Protein AF-A0A4R9IGH9-F1 (afdb_monomer_lite)

Organism: NCBI:txid2484964

pLDDT: mean 81.72, std 13.91, range [50.69, 96.75]

Sequence (83 aa):
MRFEAEITNWDHPWFGIDFTHSLTVRYILYNENNIQVYNKEIYSIETATTEETLIGVYRANRANEYAAKENIRLLLLDLENVK

Radius of gyration: 15.5 Å; chains: 1; bounding box: 40×15×42 Å

Structure (mmCIF, N/CA/C/O backbone):
data_AF-A0A4R9IGH9-F1
#
_entry.id   AF-A0A4R9IGH9-F1
#
loop_
_atom_site.group_PDB
_atom_site.id
_atom_site.type_symbol
_atom_site.label_atom_id
_atom_site.label_alt_id
_atom_site.label_comp_id
_atom_site.label_asym_id
_atom_site.label_entity_id
_atom_site.label_seq_id
_atom_site.pdbx_PDB_ins_code
_atom_site.Cartn_x
_atom_site.Cartn_y
_atom_site.Cartn_z
_atom_site.occupancy
_atom_site.B_iso_or_equiv
_atom_site.auth_seq_id
_atom_site.auth_comp_id
_atom_site.auth_asym_id
_atom_site.auth_atom_id
_atom_site.pdbx_PDB_model_num
ATOM 1 N N . MET A 1 1 ? -12.310 -8.666 12.616 1.00 82.88 1 MET A N 1
ATOM 2 C CA . MET A 1 1 ? -11.309 -7.717 12.079 1.00 82.88 1 MET A CA 1
ATOM 3 C C . MET A 1 1 ? -11.331 -7.805 10.559 1.00 82.88 1 MET A C 1
ATOM 5 O O . MET A 1 1 ? -11.403 -8.920 10.052 1.00 82.88 1 MET A O 1
ATOM 9 N N . ARG A 1 2 ? -11.333 -6.672 9.848 1.00 92.56 2 ARG A N 1
ATOM 10 C CA . ARG A 1 2 ? -11.347 -6.611 8.372 1.00 92.56 2 ARG A CA 1
ATOM 11 C C . ARG A 1 2 ? -10.249 -5.671 7.892 1.00 92.56 2 ARG A C 1
ATOM 13 O O . ARG A 1 2 ? -10.091 -4.599 8.464 1.00 92.56 2 ARG A O 1
ATOM 20 N N . PHE A 1 3 ? -9.525 -6.071 6.855 1.00 93.88 3 PHE A N 1
ATOM 21 C CA . PHE A 1 3 ? -8.471 -5.277 6.231 1.00 93.88 3 PHE A CA 1
ATOM 22 C C . PHE A 1 3 ? -8.795 -5.071 4.754 1.00 93.88 3 PHE A C 1
ATOM 24 O O . PHE A 1 3 ? -9.169 -6.021 4.066 1.00 93.88 3 PHE A O 1
ATOM 31 N N . GLU A 1 4 ? -8.661 -3.835 4.290 1.00 95.38 4 GLU A N 1
ATOM 32 C CA . GLU A 1 4 ? -8.857 -3.440 2.899 1.00 95.38 4 GLU A CA 1
ATOM 33 C C . GLU A 1 4 ? -7.603 -2.732 2.389 1.00 95.38 4 GLU A C 1
ATOM 35 O O . GLU A 1 4 ? -6.997 -1.928 3.100 1.00 95.38 4 GLU A O 1
ATOM 40 N N . ALA A 1 5 ? -7.236 -3.027 1.145 1.00 94.44 5 ALA A N 1
ATOM 41 C CA . ALA A 1 5 ? -6.157 -2.370 0.427 1.00 94.44 5 ALA A CA 1
ATOM 42 C C . ALA A 1 5 ? -6.668 -1.976 -0.961 1.00 94.44 5 ALA A C 1
ATOM 44 O O . ALA A 1 5 ? -7.174 -2.822 -1.701 1.00 94.44 5 ALA A O 1
ATOM 45 N N . GLU A 1 6 ? -6.544 -0.700 -1.305 1.00 94.56 6 GLU A N 1
ATOM 46 C CA . GLU A 1 6 ? -6.965 -0.148 -2.591 1.00 94.56 6 GLU A CA 1
ATOM 47 C C . GLU A 1 6 ? -5.778 0.538 -3.259 1.00 94.56 6 GLU A C 1
ATOM 49 O O . GLU A 1 6 ? -5.171 1.434 -2.678 1.00 94.56 6 GLU A O 1
ATOM 54 N N . ILE A 1 7 ? -5.450 0.133 -4.485 1.00 92.19 7 ILE A N 1
ATOM 55 C CA . ILE A 1 7 ? -4.467 0.849 -5.301 1.00 92.19 7 ILE A CA 1
ATOM 56 C C . ILE A 1 7 ? -5.140 2.128 -5.802 1.00 92.19 7 ILE A C 1
ATOM 58 O O . ILE A 1 7 ? -6.023 2.065 -6.655 1.00 92.19 7 ILE A O 1
ATOM 62 N N . THR A 1 8 ? -4.739 3.276 -5.260 1.00 92.44 8 THR A N 1
ATOM 63 C CA . THR A 1 8 ? -5.314 4.584 -5.615 1.00 92.44 8 THR A CA 1
ATOM 64 C C . THR A 1 8 ? -4.538 5.275 -6.728 1.00 92.44 8 THR A C 1
ATOM 66 O O . THR A 1 8 ? -5.107 6.068 -7.476 1.00 92.44 8 THR A O 1
ATOM 69 N N . ASN A 1 9 ? -3.253 4.952 -6.873 1.00 88.25 9 ASN A N 1
ATOM 70 C CA . ASN A 1 9 ? -2.438 5.391 -7.996 1.00 88.25 9 ASN A CA 1
ATOM 71 C C . ASN A 1 9 ? -1.452 4.293 -8.393 1.00 88.25 9 ASN A C 1
ATOM 73 O O . ASN A 1 9 ? -0.831 3.659 -7.537 1.00 88.25 9 ASN A O 1
ATOM 77 N N . TRP A 1 10 ? -1.299 4.105 -9.696 1.00 84.06 10 TRP A N 1
ATOM 78 C CA . TRP A 1 10 ? -0.325 3.209 -10.288 1.00 84.06 10 TRP A CA 1
ATOM 79 C C . TRP A 1 10 ? 0.225 3.854 -11.553 1.00 84.06 10 TRP A C 1
ATOM 81 O O . TRP A 1 10 ? -0.478 3.942 -12.561 1.00 84.06 10 TRP A O 1
ATOM 91 N N . ASP A 1 11 ? 1.466 4.331 -11.478 1.00 80.62 11 ASP A N 1
ATOM 92 C CA . ASP A 1 11 ? 2.140 4.943 -12.617 1.00 80.62 11 ASP A CA 1
ATOM 93 C C . ASP A 1 11 ? 3.104 3.948 -13.265 1.00 80.62 11 ASP A C 1
ATOM 95 O O . ASP A 1 11 ? 3.892 3.276 -12.584 1.00 80.62 11 ASP A O 1
ATOM 99 N N . HIS A 1 12 ? 3.036 3.858 -14.592 1.00 66.00 12 HIS A N 1
ATOM 100 C CA . HIS A 1 12 ? 3.905 3.012 -15.403 1.00 66.00 12 HIS A CA 1
ATOM 101 C C . HIS A 1 12 ? 4.859 3.886 -16.209 1.00 66.00 12 HIS A C 1
ATOM 103 O O . HIS A 1 12 ? 4.410 4.709 -17.011 1.00 66.00 12 HIS A O 1
ATOM 109 N N . PRO A 1 13 ? 6.178 3.690 -16.062 1.00 62.31 13 PRO A N 1
ATOM 110 C CA . PRO A 1 13 ? 7.143 4.480 -16.784 1.00 62.31 13 PRO A CA 1
ATOM 111 C C . PRO A 1 13 ? 7.133 4.147 -18.271 1.00 62.31 13 PRO A C 1
ATOM 113 O O . PRO A 1 13 ? 6.723 3.072 -18.725 1.00 62.31 13 PRO A O 1
ATOM 116 N N . TRP A 1 14 ? 7.664 5.087 -19.044 1.00 60.25 14 TRP A N 1
ATOM 117 C CA . TRP A 1 14 ? 7.849 4.907 -20.472 1.00 60.25 14 TRP A CA 1
ATOM 118 C C . TRP A 1 14 ? 8.951 3.887 -20.736 1.00 60.25 14 TRP A C 1
ATOM 120 O O . TRP A 1 14 ? 10.140 4.116 -20.494 1.00 60.25 14 TRP A O 1
ATOM 130 N N . PHE A 1 15 ? 8.514 2.749 -21.265 1.00 55.53 15 PHE A N 1
ATOM 131 C CA . PHE A 1 15 ? 9.341 1.604 -21.598 1.00 55.53 15 PHE A CA 1
ATOM 132 C C . PHE A 1 15 ? 10.608 2.014 -22.366 1.00 55.53 15 PHE A C 1
ATOM 134 O O . PHE A 1 15 ? 10.533 2.509 -23.490 1.00 55.53 15 PHE A O 1
ATOM 141 N N . GLY A 1 16 ? 11.779 1.770 -21.771 1.00 54.12 16 GLY A N 1
ATOM 142 C CA . GLY A 1 16 ? 13.082 1.984 -22.411 1.00 54.12 16 GLY A CA 1
ATOM 143 C C . GLY A 1 16 ? 13.784 3.310 -22.095 1.00 54.12 16 GLY A C 1
ATOM 144 O O . GLY A 1 16 ? 14.939 3.449 -22.488 1.00 54.12 16 GLY A O 1
ATOM 145 N N . ILE A 1 17 ? 13.147 4.239 -21.372 1.00 62.59 17 ILE A N 1
ATOM 146 C CA . ILE A 1 17 ? 13.763 5.515 -20.945 1.00 62.59 17 ILE A CA 1
ATOM 147 C C . ILE A 1 17 ? 13.877 5.581 -19.420 1.00 62.59 17 ILE A C 1
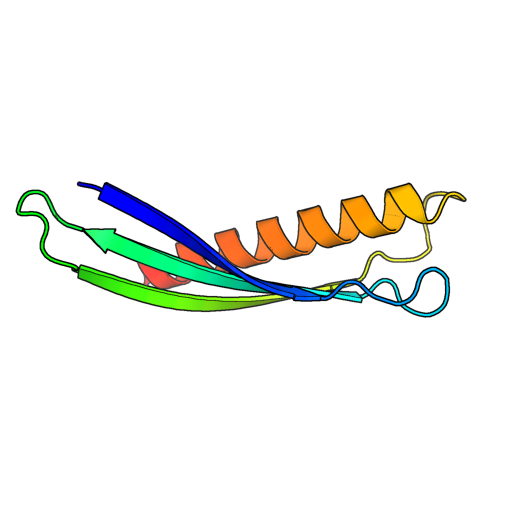ATOM 14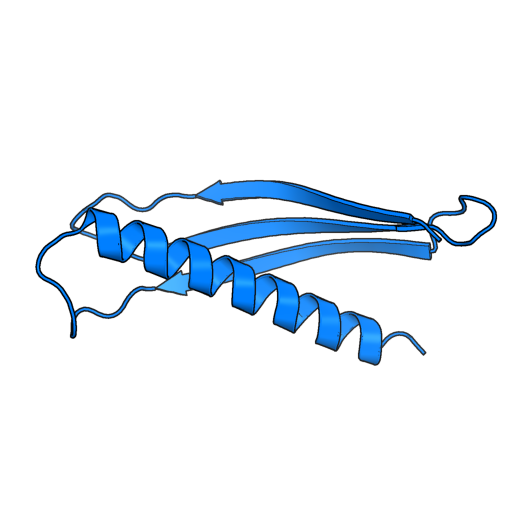9 O O . ILE A 1 17 ? 14.921 5.960 -18.896 1.00 62.59 17 ILE A O 1
ATOM 153 N N . ASP A 1 18 ? 12.826 5.159 -18.720 1.00 63.81 18 ASP A N 1
ATOM 154 C CA . ASP A 1 18 ? 12.764 5.103 -17.264 1.00 63.81 18 ASP A CA 1
ATOM 155 C C . ASP A 1 18 ? 12.150 3.752 -16.856 1.00 63.81 18 ASP A C 1
ATOM 157 O O . ASP A 1 18 ? 11.292 3.211 -17.554 1.00 63.81 18 ASP A O 1
ATOM 161 N N . PHE A 1 19 ? 12.625 3.164 -15.760 1.00 69.56 19 PHE A N 1
ATOM 162 C CA . PHE A 1 19 ? 12.040 1.956 -15.162 1.00 69.56 19 PHE A CA 1
ATOM 163 C C . PHE A 1 19 ? 11.570 2.212 -13.727 1.00 69.56 19 PHE A C 1
ATOM 165 O O . PHE A 1 19 ? 11.437 1.278 -12.934 1.00 69.56 19 PHE A O 1
ATOM 172 N N . THR A 1 20 ? 11.316 3.476 -13.402 1.00 74.62 20 THR A N 1
ATOM 173 C CA . THR A 1 20 ? 10.781 3.921 -12.121 1.00 74.62 20 THR A CA 1
ATOM 174 C C . THR A 1 20 ? 9.268 3.761 -12.087 1.00 74.62 20 THR A C 1
ATOM 176 O O . THR A 1 20 ? 8.559 4.313 -12.917 1.00 74.62 20 THR A O 1
ATOM 179 N N . HIS A 1 21 ? 8.766 2.995 -11.128 1.00 78.62 21 HIS A N 1
ATOM 180 C CA . HIS A 1 21 ? 7.341 2.773 -10.924 1.00 78.62 21 HIS A CA 1
ATOM 181 C C . HIS A 1 21 ?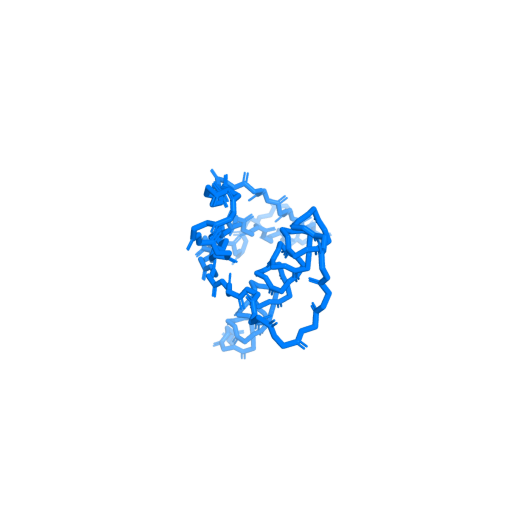 6.934 3.402 -9.609 1.00 78.62 21 HIS A C 1
ATOM 183 O O . HIS A 1 21 ? 7.577 3.165 -8.584 1.00 78.62 21 HIS A O 1
ATOM 189 N N . SER A 1 22 ? 5.856 4.178 -9.639 1.00 85.81 22 SER A N 1
ATOM 190 C CA . SER A 1 22 ? 5.242 4.691 -8.424 1.00 85.81 22 SER A CA 1
ATOM 191 C C . SER A 1 22 ? 3.928 3.966 -8.155 1.00 85.81 22 SER A C 1
ATOM 193 O O . SER A 1 22 ? 3.164 3.630 -9.063 1.00 85.81 22 SER A O 1
ATOM 195 N N . LEU A 1 23 ? 3.690 3.686 -6.880 1.00 90.62 23 LEU A N 1
ATOM 196 C CA . LEU A 1 23 ? 2.508 2.994 -6.401 1.00 90.62 23 LEU A CA 1
ATOM 197 C C . LEU A 1 23 ? 2.013 3.703 -5.147 1.00 90.62 23 LEU A C 1
ATOM 199 O O . LEU A 1 23 ? 2.777 3.936 -4.210 1.00 90.62 23 LEU A O 1
ATOM 203 N N . THR A 1 24 ? 0.725 4.028 -5.131 1.00 94.06 24 THR A N 1
ATOM 204 C CA . THR A 1 24 ? 0.034 4.500 -3.931 1.00 94.06 24 THR A CA 1
ATOM 205 C C . THR A 1 24 ? -1.062 3.515 -3.572 1.00 94.06 24 THR A C 1
ATOM 207 O O . THR A 1 24 ? -1.892 3.166 -4.414 1.00 94.06 24 THR A O 1
ATOM 210 N N . VAL A 1 25 ? -1.056 3.066 -2.320 1.00 95.38 25 VAL A N 1
ATOM 211 C CA . VAL A 1 25 ? -2.062 2.148 -1.786 1.00 95.38 25 VAL A CA 1
ATOM 212 C C . VAL A 1 25 ? -2.703 2.781 -0.562 1.00 95.38 25 VAL A C 1
ATOM 214 O O . VAL A 1 25 ? -2.007 3.232 0.350 1.00 95.38 25 VAL A O 1
ATOM 217 N N . ARG A 1 26 ? -4.034 2.803 -0.534 1.00 96.75 26 ARG A N 1
ATOM 218 C CA . ARG A 1 26 ? -4.820 3.145 0.647 1.00 96.75 26 ARG A CA 1
ATOM 219 C C . ARG A 1 26 ? -5.118 1.882 1.437 1.00 96.75 26 ARG A C 1
ATOM 221 O O . ARG A 1 26 ? -5.743 0.958 0.921 1.00 96.75 26 ARG A O 1
ATOM 228 N N . TYR A 1 27 ? -4.714 1.872 2.697 1.00 96.19 27 TYR A N 1
ATOM 229 C CA . TYR A 1 27 ? -4.945 0.776 3.628 1.00 96.19 27 TYR A CA 1
ATOM 230 C C . TYR A 1 27 ? -5.968 1.177 4.676 1.00 96.19 27 TYR A C 1
ATOM 232 O O . TYR A 1 27 ? -5.828 2.224 5.311 1.00 96.19 27 TYR A O 1
ATOM 240 N N . ILE A 1 28 ? -6.969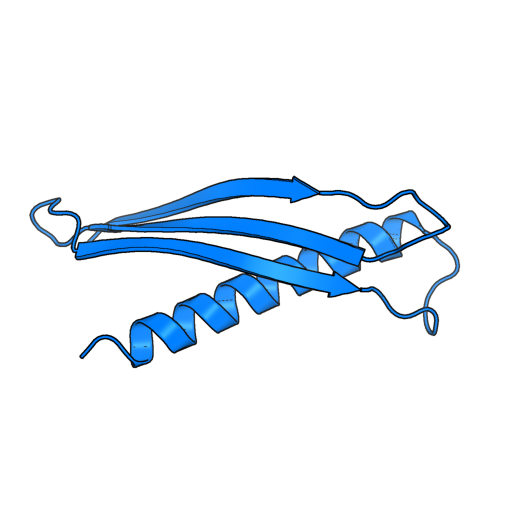 0.326 4.886 1.00 95.31 28 ILE A N 1
ATOM 241 C CA . ILE A 1 28 ? -8.033 0.549 5.862 1.00 95.31 28 ILE A CA 1
ATOM 242 C C . ILE A 1 28 ? -8.150 -0.680 6.766 1.00 95.31 28 ILE A C 1
ATOM 244 O O . ILE A 1 28 ? -8.295 -1.805 6.287 1.00 95.31 28 ILE A O 1
ATOM 248 N N . LEU A 1 29 ? -8.106 -0.469 8.083 1.00 93.38 29 LEU A N 1
ATOM 249 C CA . LEU A 1 29 ? -8.321 -1.519 9.080 1.00 93.38 29 LEU A CA 1
ATOM 250 C C . LEU A 1 29 ? -9.594 -1.235 9.866 1.00 93.38 29 LEU A C 1
ATOM 252 O O . LEU A 1 29 ? -9.794 -0.132 10.379 1.00 93.38 29 LEU A O 1
ATOM 256 N N . TYR A 1 30 ? -10.409 -2.270 10.024 1.00 94.38 30 TYR A N 1
ATOM 257 C CA . TYR A 1 30 ? -11.598 -2.269 10.859 1.00 94.38 30 TYR A CA 1
ATOM 258 C C . TYR A 1 30 ? -11.441 -3.252 12.018 1.00 94.38 30 TYR A C 1
ATOM 260 O O . TYR A 1 30 ? -11.002 -4.397 11.836 1.00 94.38 30 TYR A O 1
ATOM 268 N N . ASN A 1 31 ? -11.861 -2.830 13.211 1.00 92.81 31 ASN A N 1
ATOM 269 C CA . ASN A 1 31 ? -11.932 -3.707 14.377 1.00 92.81 31 ASN A CA 1
ATOM 270 C C . ASN A 1 31 ? -13.103 -4.710 14.270 1.00 92.81 31 ASN A C 1
ATOM 272 O O . ASN A 1 31 ? -13.772 -4.826 13.243 1.00 92.81 31 ASN A O 1
ATOM 276 N N . GLU A 1 32 ? -13.345 -5.489 15.322 1.00 94.00 32 GLU A N 1
ATOM 277 C CA . GLU A 1 32 ? -14.413 -6.502 15.347 1.00 94.00 32 GLU A CA 1
ATOM 278 C C . GLU A 1 32 ? -15.828 -5.916 15.254 1.00 94.00 32 GLU A C 1
ATOM 280 O O . GLU A 1 32 ? -16.727 -6.572 14.739 1.00 94.00 32 GLU A O 1
ATOM 285 N N . ASN A 1 33 ? -16.000 -4.654 15.650 1.00 95.44 33 ASN A N 1
ATOM 286 C CA . ASN A 1 33 ? -17.268 -3.928 15.595 1.00 95.44 33 ASN A CA 1
ATOM 287 C C . ASN A 1 33 ? -17.465 -3.171 14.269 1.00 95.44 33 ASN A C 1
ATOM 289 O O . ASN A 1 33 ? -18.337 -2.310 14.184 1.00 95.44 33 ASN A O 1
ATOM 293 N N . ASN A 1 34 ? -16.648 -3.453 13.244 1.00 92.69 34 ASN A N 1
ATOM 294 C CA . ASN A 1 34 ? -16.610 -2.731 11.965 1.00 92.69 34 ASN A CA 1
ATOM 295 C C . ASN A 1 34 ? -16.303 -1.226 12.087 1.00 92.69 34 ASN A C 1
ATOM 297 O O . ASN A 1 34 ? -16.635 -0.447 11.194 1.00 92.69 34 ASN A O 1
ATOM 301 N N . ILE A 1 35 ? -15.643 -0.799 13.165 1.00 93.56 35 ILE A N 1
ATOM 302 C CA . ILE A 1 35 ? -15.182 0.585 13.318 1.00 93.56 35 ILE A CA 1
ATOM 303 C C . ILE A 1 35 ? -13.818 0.709 12.643 1.00 93.56 35 ILE A C 1
ATOM 305 O O . ILE A 1 35 ? -12.922 -0.094 12.915 1.00 93.56 35 ILE A O 1
ATOM 309 N N . GLN A 1 36 ? -13.660 1.718 11.783 1.00 93.12 36 GLN A N 1
ATOM 310 C CA . GLN A 1 36 ? -12.383 2.043 11.152 1.00 93.12 36 GLN A CA 1
ATOM 311 C C . GLN A 1 36 ? -11.390 2.521 12.219 1.00 93.12 36 GLN A C 1
ATOM 313 O O . GLN A 1 36 ? -11.616 3.541 12.868 1.00 93.12 36 GLN A O 1
ATOM 318 N N . VAL A 1 37 ? -10.293 1.789 12.385 1.00 92.25 37 VAL A N 1
ATOM 319 C CA . VAL A 1 37 ? -9.217 2.092 13.345 1.00 92.25 37 VAL A CA 1
ATOM 320 C C . VAL A 1 37 ? -7.922 2.530 12.662 1.00 92.25 37 VAL A C 1
ATOM 322 O O . VAL A 1 37 ? -7.044 3.081 13.314 1.00 92.25 37 VAL A O 1
ATOM 325 N N . TYR A 1 38 ? -7.817 2.329 11.348 1.00 92.75 38 TYR A N 1
ATOM 326 C CA . TYR A 1 38 ? -6.699 2.784 10.528 1.00 92.75 38 TYR A CA 1
ATOM 327 C C . TYR A 1 38 ? -7.210 3.158 9.137 1.00 92.75 38 TYR A C 1
ATOM 329 O O . TYR A 1 38 ? -8.054 2.447 8.590 1.00 92.75 38 TYR A O 1
ATOM 337 N N . ASN A 1 39 ? -6.716 4.263 8.581 1.00 94.62 39 ASN A N 1
ATOM 338 C CA . ASN A 1 39 ? -6.940 4.663 7.194 1.00 94.62 39 ASN A CA 1
ATOM 339 C C . ASN A 1 39 ? -5.796 5.575 6.756 1.00 94.62 39 ASN A C 1
ATOM 341 O O . ASN A 1 39 ? -5.692 6.706 7.237 1.00 94.62 39 ASN A O 1
ATOM 345 N N . LYS A 1 40 ? -4.918 5.061 5.897 1.00 94.69 40 LYS A N 1
ATOM 346 C CA . LYS A 1 40 ? -3.733 5.788 5.450 1.00 94.69 40 LYS A CA 1
ATOM 347 C C . LYS A 1 40 ? -3.376 5.428 4.021 1.00 94.69 40 LYS A C 1
ATOM 349 O O . LYS A 1 40 ? -3.495 4.273 3.617 1.00 94.69 40 LYS A O 1
ATOM 354 N N . GLU A 1 41 ? -2.894 6.419 3.286 1.00 95.75 41 GLU A N 1
ATOM 355 C CA . GLU A 1 41 ? -2.259 6.217 1.990 1.00 95.75 41 GLU A CA 1
ATOM 356 C C . GLU A 1 41 ? -0.748 6.115 2.161 1.00 95.75 41 GLU A C 1
ATOM 358 O O . GLU A 1 41 ? -0.127 6.926 2.854 1.00 95.75 41 GLU A O 1
ATOM 363 N N . ILE A 1 42 ? -0.161 5.106 1.528 1.00 94.75 42 ILE A N 1
ATOM 364 C CA . ILE A 1 42 ? 1.280 4.893 1.505 1.00 94.75 42 ILE A CA 1
ATOM 365 C C . ILE A 1 42 ? 1.742 4.967 0.062 1.00 94.75 42 ILE A C 1
ATOM 367 O O . ILE A 1 42 ? 1.224 4.269 -0.810 1.00 94.75 42 ILE A O 1
ATOM 371 N N . TYR A 1 43 ? 2.735 5.821 -0.159 1.00 93.00 43 TYR A N 1
ATOM 372 C CA . TYR A 1 43 ? 3.415 6.002 -1.430 1.00 93.00 43 TYR A CA 1
ATOM 373 C C . TYR A 1 43 ? 4.745 5.246 -1.422 1.00 93.00 43 TYR A C 1
ATOM 375 O O . TYR A 1 43 ? 5.505 5.324 -0.457 1.00 93.00 43 TYR A O 1
ATOM 383 N N . SER A 1 44 ? 5.040 4.557 -2.517 1.00 88.12 44 SER A N 1
ATOM 384 C CA . SER A 1 44 ? 6.302 3.853 -2.750 1.00 88.12 44 SER A CA 1
ATOM 385 C C . SER A 1 44 ? 6.751 4.068 -4.189 1.00 88.12 44 SER A C 1
ATOM 387 O O . SER A 1 44 ? 5.922 4.050 -5.102 1.00 88.12 44 SER A O 1
ATOM 389 N N . ILE A 1 45 ? 8.056 4.225 -4.391 1.00 85.00 45 ILE A N 1
ATOM 390 C CA . ILE A 1 45 ? 8.666 4.405 -5.706 1.00 85.00 45 ILE A CA 1
ATOM 391 C C . ILE A 1 45 ? 9.883 3.497 -5.823 1.00 85.00 45 ILE A C 1
ATOM 393 O O . ILE A 1 45 ? 10.724 3.491 -4.929 1.00 85.00 45 ILE A O 1
ATOM 397 N N . GLU A 1 46 ? 9.967 2.727 -6.904 1.00 79.62 46 GLU A N 1
ATOM 398 C CA . GLU A 1 46 ? 11.067 1.786 -7.122 1.00 79.62 46 GLU A CA 1
ATOM 399 C C . GLU A 1 46 ? 11.522 1.773 -8.577 1.00 79.62 46 GLU A C 1
ATOM 401 O O . GLU A 1 46 ? 10.707 1.823 -9.500 1.00 79.62 46 GLU A O 1
ATOM 406 N N . THR A 1 47 ? 12.832 1.658 -8.783 1.00 73.69 47 THR A N 1
ATOM 407 C CA . THR A 1 47 ? 13.458 1.662 -10.111 1.00 73.69 47 THR A CA 1
ATOM 408 C C . THR A 1 47 ? 14.132 0.320 -10.367 1.00 73.69 47 THR A C 1
ATOM 410 O O . THR A 1 47 ? 15.021 -0.089 -9.622 1.00 73.69 47 THR A O 1
ATOM 413 N N . ALA A 1 48 ? 13.770 -0.371 -11.453 1.00 67.62 48 ALA A N 1
ATOM 414 C CA . ALA A 1 48 ? 14.521 -1.563 -11.854 1.00 67.62 48 ALA A CA 1
ATOM 415 C C . ALA A 1 48 ? 15.894 -1.160 -12.420 1.00 67.62 48 ALA A C 1
ATOM 417 O O . ALA A 1 48 ? 15.978 -0.521 -13.471 1.00 67.62 48 ALA A O 1
ATOM 418 N N . THR A 1 49 ? 16.975 -1.551 -11.740 1.00 64.44 49 THR A N 1
ATOM 419 C CA . THR A 1 49 ? 18.350 -1.321 -12.202 1.00 64.44 49 THR A CA 1
ATOM 420 C C . THR A 1 49 ? 18.704 -2.192 -13.413 1.00 64.44 49 THR A C 1
ATOM 422 O O . THR A 1 49 ? 18.188 -3.290 -13.623 1.00 64.44 49 THR A O 1
ATOM 425 N N . THR A 1 50 ? 19.588 -1.656 -14.253 1.00 54.97 50 THR A N 1
ATOM 426 C CA . THR A 1 50 ? 19.935 -2.117 -15.607 1.00 54.97 50 THR A CA 1
ATOM 427 C C . THR A 1 50 ? 20.752 -3.408 -15.686 1.00 54.97 50 THR A C 1
ATOM 429 O O . THR A 1 50 ? 20.957 -3.901 -16.796 1.00 54.97 50 THR A O 1
ATOM 432 N N . GLU A 1 51 ? 21.224 -3.953 -14.563 1.00 58.25 51 GLU A N 1
ATOM 433 C CA . GLU A 1 51 ? 22.268 -4.988 -14.569 1.00 58.25 51 GLU A CA 1
ATOM 434 C C . GLU A 1 51 ? 21.780 -6.386 -14.964 1.00 58.25 51 GLU A C 1
ATOM 436 O O . GLU A 1 51 ? 22.590 -7.222 -15.354 1.00 58.25 51 GLU A O 1
ATOM 441 N N . GLU A 1 52 ? 20.471 -6.647 -14.993 1.00 52.62 52 GLU A N 1
ATOM 442 C CA . GLU A 1 52 ? 19.965 -7.964 -15.382 1.00 52.62 52 GLU A CA 1
ATOM 443 C C . GLU A 1 52 ? 18.724 -7.869 -16.283 1.00 52.62 52 GLU A C 1
ATOM 445 O O . GLU A 1 52 ? 17.663 -7.385 -15.889 1.00 52.62 52 GLU A O 1
ATOM 450 N N . THR A 1 53 ? 18.828 -8.479 -17.470 1.00 53.62 53 THR A N 1
ATOM 451 C CA . THR A 1 53 ? 17.760 -8.880 -18.418 1.00 53.62 53 THR A CA 1
ATOM 452 C C . THR A 1 53 ? 17.462 -7.930 -19.584 1.00 53.62 53 THR A C 1
ATOM 454 O O . THR A 1 53 ? 17.081 -6.777 -19.411 1.00 53.62 53 THR A O 1
ATOM 457 N N . LEU A 1 54 ? 17.572 -8.473 -20.800 1.00 57.16 54 LEU A N 1
ATOM 458 C CA . LEU A 1 54 ? 17.438 -7.844 -22.124 1.00 57.16 54 LEU A CA 1
ATOM 459 C C . LEU A 1 54 ? 15.976 -7.576 -22.574 1.00 57.16 54 LEU A C 1
ATOM 461 O O . LEU A 1 54 ? 15.749 -7.239 -23.731 1.00 57.16 54 LEU A O 1
ATOM 465 N N . ILE A 1 55 ? 14.972 -7.752 -21.701 1.00 66.12 55 ILE A N 1
ATOM 466 C CA . ILE A 1 55 ? 13.540 -7.720 -22.063 1.00 66.12 55 ILE A CA 1
ATOM 467 C C . ILE A 1 55 ? 12.813 -6.724 -21.153 1.00 66.12 55 ILE A C 1
ATOM 469 O O . ILE A 1 55 ? 12.572 -7.008 -19.982 1.00 66.12 55 ILE A O 1
ATOM 473 N N . GLY A 1 56 ? 12.450 -5.547 -21.670 1.00 60.88 56 GLY A N 1
ATOM 474 C CA . GLY A 1 56 ? 11.882 -4.474 -20.842 1.00 60.88 56 GLY A CA 1
ATOM 475 C C . GLY A 1 56 ? 10.553 -4.820 -20.145 1.00 60.88 56 GLY A C 1
ATOM 476 O O . GLY A 1 56 ? 10.264 -4.240 -19.105 1.00 60.88 56 GLY A O 1
ATOM 477 N N . VAL A 1 57 ? 9.782 -5.806 -20.634 1.00 65.50 57 VAL A N 1
ATOM 478 C CA . VAL A 1 57 ? 8.530 -6.260 -19.979 1.00 65.50 57 VAL A CA 1
ATOM 479 C C . VAL A 1 57 ? 8.833 -6.896 -18.624 1.00 65.50 57 VAL A C 1
ATOM 481 O O . VAL A 1 57 ? 8.144 -6.645 -17.640 1.00 65.50 57 VAL A O 1
ATOM 484 N N . TYR A 1 58 ? 9.919 -7.666 -18.550 1.00 69.50 58 TYR A N 1
ATOM 485 C CA . TYR A 1 58 ? 10.375 -8.260 -17.299 1.00 69.50 58 TYR A CA 1
ATOM 486 C C . TYR A 1 58 ? 10.820 -7.186 -16.294 1.00 69.50 58 TYR A C 1
ATOM 488 O O . TYR A 1 58 ? 10.536 -7.295 -15.104 1.00 69.50 58 TYR A O 1
ATOM 496 N N . ARG A 1 59 ? 11.450 -6.105 -16.773 1.00 68.62 59 ARG A N 1
ATOM 497 C CA . ARG A 1 59 ? 11.881 -4.978 -15.927 1.00 68.62 59 ARG A CA 1
ATOM 498 C C . ARG A 1 59 ? 10.701 -4.206 -15.347 1.00 68.62 59 ARG A C 1
ATOM 500 O O . ARG A 1 59 ? 10.714 -3.903 -14.159 1.00 68.62 59 ARG A O 1
ATOM 507 N N . ALA A 1 60 ? 9.678 -3.943 -16.159 1.00 67.19 60 ALA A N 1
ATOM 508 C CA . ALA A 1 60 ? 8.468 -3.271 -15.700 1.00 67.19 60 ALA A CA 1
ATOM 509 C C . ALA A 1 60 ? 7.748 -4.088 -14.614 1.00 67.19 60 ALA A C 1
ATOM 511 O O . ALA A 1 60 ? 7.452 -3.578 -13.537 1.00 67.19 60 ALA A O 1
ATOM 512 N N . ASN A 1 61 ? 7.562 -5.393 -14.832 1.00 75.31 61 ASN A N 1
ATOM 513 C CA . ASN A 1 61 ? 6.947 -6.270 -13.831 1.00 75.31 61 ASN A CA 1
ATOM 514 C C . ASN A 1 61 ? 7.756 -6.329 -12.527 1.00 75.31 61 ASN A C 1
ATOM 516 O O . ASN A 1 61 ? 7.186 -6.237 -11.444 1.00 75.31 61 ASN A O 1
ATOM 520 N N . ARG A 1 62 ? 9.088 -6.407 -12.617 1.00 76.69 62 ARG A N 1
ATOM 521 C CA . ARG A 1 62 ? 9.970 -6.454 -11.443 1.00 76.69 62 ARG A CA 1
ATOM 522 C C . ARG A 1 62 ? 9.933 -5.158 -10.626 1.00 76.69 62 ARG A C 1
ATOM 524 O O . ARG A 1 62 ? 9.881 -5.219 -9.402 1.00 76.69 62 ARG A O 1
ATOM 531 N N . ALA A 1 63 ? 9.923 -3.995 -11.274 1.00 74.62 63 ALA A N 1
ATOM 532 C CA . ALA A 1 63 ? 9.788 -2.717 -10.575 1.00 74.62 63 ALA A CA 1
ATOM 533 C C . ALA A 1 63 ? 8.407 -2.553 -9.915 1.00 74.62 63 ALA A C 1
ATOM 535 O O . ALA A 1 63 ? 8.337 -2.071 -8.788 1.00 74.62 63 ALA A O 1
ATOM 536 N N . ASN A 1 64 ? 7.329 -3.041 -10.544 1.00 80.00 64 ASN A N 1
ATOM 537 C CA . ASN A 1 64 ? 6.011 -3.116 -9.899 1.00 80.00 64 ASN A CA 1
ATOM 538 C C . ASN A 1 64 ? 6.035 -3.975 -8.630 1.00 80.00 64 ASN A C 1
ATOM 540 O O . ASN A 1 64 ? 5.513 -3.569 -7.593 1.00 80.00 64 ASN A O 1
ATOM 544 N N . GLU A 1 65 ? 6.658 -5.155 -8.696 1.00 83.50 65 GLU A N 1
ATOM 545 C CA . GLU A 1 65 ? 6.801 -6.024 -7.527 1.00 83.50 65 GLU A CA 1
ATOM 546 C C . GLU A 1 65 ? 7.620 -5.369 -6.413 1.00 83.50 65 GLU A C 1
ATOM 548 O O . GLU A 1 65 ? 7.286 -5.532 -5.240 1.00 83.50 65 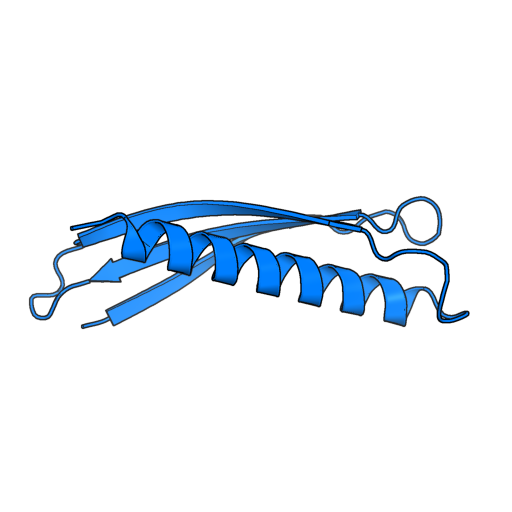GLU A O 1
ATOM 553 N N . TYR A 1 66 ? 8.688 -4.643 -6.754 1.00 85.75 66 TYR A N 1
ATOM 554 C CA . TYR A 1 66 ? 9.486 -3.926 -5.764 1.00 85.75 66 TYR A CA 1
ATOM 555 C C . TYR A 1 66 ? 8.707 -2.784 -5.125 1.00 85.75 66 TYR A C 1
ATOM 557 O O . TYR A 1 66 ? 8.667 -2.722 -3.898 1.00 85.75 66 TYR A O 1
ATOM 565 N N . ALA A 1 67 ? 8.016 -1.958 -5.915 1.00 85.81 67 ALA A N 1
ATOM 566 C CA . ALA A 1 67 ? 7.181 -0.886 -5.382 1.00 85.81 67 ALA A CA 1
ATOM 567 C C . ALA A 1 67 ? 6.118 -1.448 -4.425 1.00 85.81 67 ALA A C 1
ATOM 569 O O . ALA A 1 67 ? 5.963 -0.950 -3.314 1.00 85.81 67 ALA A O 1
ATOM 570 N N . ALA A 1 68 ? 5.452 -2.548 -4.792 1.00 87.75 68 ALA A N 1
ATOM 571 C CA . ALA A 1 68 ? 4.483 -3.213 -3.922 1.00 87.75 68 ALA A CA 1
ATOM 572 C C . ALA A 1 68 ? 5.109 -3.748 -2.622 1.00 87.75 68 ALA A C 1
ATOM 574 O O . ALA A 1 68 ? 4.548 -3.555 -1.542 1.00 87.75 68 ALA A O 1
ATOM 575 N N . LYS A 1 69 ? 6.279 -4.397 -2.701 1.00 90.75 69 LYS A N 1
ATOM 576 C CA . LYS A 1 69 ? 7.008 -4.891 -1.519 1.00 90.75 69 LYS A CA 1
ATOM 577 C C . LYS A 1 69 ? 7.397 -3.752 -0.583 1.00 90.75 69 LYS A C 1
ATOM 579 O O . LYS A 1 69 ? 7.203 -3.876 0.625 1.00 90.75 69 LYS A O 1
ATOM 584 N N . GLU A 1 70 ? 7.901 -2.652 -1.131 1.00 92.00 70 GLU A N 1
ATOM 585 C CA . GLU A 1 70 ? 8.275 -1.475 -0.351 1.00 92.00 70 GLU A CA 1
ATOM 586 C C . GLU A 1 70 ? 7.052 -0.827 0.303 1.00 92.00 70 GLU A C 1
ATOM 588 O O . GLU A 1 70 ? 7.078 -0.504 1.489 1.00 92.00 70 GLU A O 1
ATOM 593 N N . ASN A 1 71 ? 5.936 -0.735 -0.420 1.00 94.69 71 ASN A N 1
ATOM 594 C CA . ASN A 1 71 ? 4.680 -0.219 0.117 1.00 94.69 71 ASN 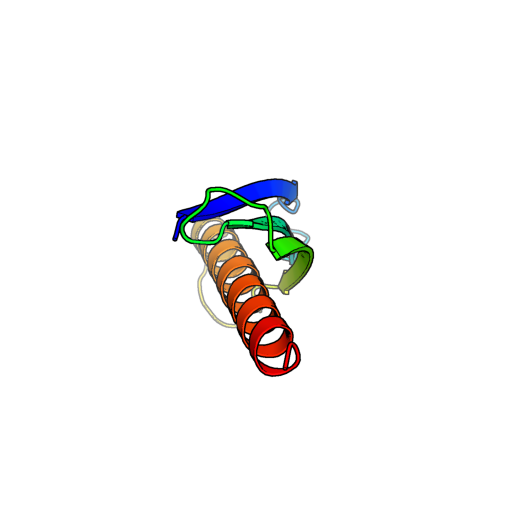A CA 1
ATOM 595 C C . ASN A 1 71 ? 4.191 -1.023 1.335 1.00 94.69 71 ASN A C 1
ATOM 597 O O . ASN A 1 71 ? 3.841 -0.454 2.370 1.00 94.69 71 ASN A O 1
ATOM 601 N N . ILE A 1 72 ? 4.233 -2.356 1.237 1.00 93.56 72 ILE A N 1
ATOM 602 C CA . ILE A 1 72 ? 3.878 -3.260 2.339 1.00 93.56 72 ILE A CA 1
ATOM 603 C C . ILE A 1 72 ? 4.864 -3.111 3.503 1.00 93.56 72 ILE A C 1
ATOM 605 O O . ILE A 1 72 ? 4.449 -3.086 4.660 1.00 93.56 72 ILE A O 1
ATOM 609 N N . ARG A 1 73 ? 6.167 -2.983 3.228 1.00 94.12 73 ARG A N 1
ATOM 610 C CA . ARG A 1 73 ? 7.182 -2.769 4.271 1.00 94.12 73 ARG A CA 1
ATOM 611 C C . ARG A 1 73 ? 6.913 -1.481 5.053 1.00 94.12 73 ARG A C 1
ATOM 613 O O . ARG A 1 73 ? 6.982 -1.489 6.280 1.00 94.12 73 ARG A O 1
ATOM 620 N N . LEU A 1 74 ? 6.581 -0.396 4.353 1.00 93.31 74 LEU A N 1
ATOM 621 C CA . LEU A 1 74 ? 6.219 0.887 4.958 1.00 93.31 74 LEU A CA 1
ATOM 622 C C . LEU A 1 74 ? 4.932 0.786 5.786 1.00 93.31 74 LEU A C 1
ATOM 624 O O . LEU A 1 74 ? 4.881 1.359 6.872 1.00 93.31 74 LEU A O 1
ATOM 628 N N . LEU A 1 75 ? 3.934 0.020 5.331 1.00 94.06 75 LEU A N 1
ATOM 629 C CA . LEU A 1 75 ? 2.733 -0.272 6.121 1.00 94.06 75 LEU A CA 1
ATOM 630 C C . LEU A 1 75 ? 3.080 -0.965 7.439 1.00 94.06 75 LEU A C 1
ATOM 632 O O . LEU A 1 75 ? 2.619 -0.534 8.491 1.00 94.06 75 LEU A O 1
ATOM 636 N N . LEU A 1 76 ? 3.877 -2.035 7.390 1.00 93.00 76 LEU A N 1
ATOM 637 C CA . LEU A 1 76 ? 4.238 -2.799 8.587 1.00 93.00 76 LEU A CA 1
ATOM 638 C C . LEU A 1 76 ? 4.986 -1.928 9.600 1.00 93.00 76 LEU A C 1
ATOM 640 O O . LEU A 1 76 ? 4.642 -1.941 10.778 1.00 93.00 76 LEU A O 1
ATOM 644 N N . LEU A 1 77 ? 5.935 -1.111 9.132 1.00 92.44 77 LEU A N 1
ATOM 645 C CA . LEU A 1 77 ? 6.624 -0.143 9.986 1.00 92.44 77 LEU A CA 1
ATOM 646 C C . LEU A 1 77 ? 5.670 0.881 10.599 1.00 92.44 77 LEU A C 1
ATOM 648 O O . LEU A 1 77 ? 5.829 1.254 11.758 1.00 92.44 77 LEU A O 1
ATOM 652 N N . ASP A 1 78 ? 4.691 1.368 9.841 1.00 90.56 78 ASP A N 1
ATOM 653 C CA . ASP A 1 78 ? 3.713 2.318 10.366 1.00 90.56 78 ASP A CA 1
ATOM 654 C C . ASP A 1 78 ? 2.850 1.672 11.455 1.00 90.56 78 ASP A C 1
ATOM 656 O O . ASP A 1 78 ? 2.690 2.244 12.529 1.00 90.56 78 ASP A O 1
ATOM 660 N N . LEU A 1 79 ? 2.372 0.446 11.221 1.00 88.50 79 LEU A N 1
ATOM 661 C CA . LEU A 1 79 ? 1.569 -0.311 12.183 1.00 88.50 79 LEU A CA 1
ATOM 662 C C . LEU A 1 79 ? 2.343 -0.662 13.460 1.00 88.50 79 LEU A C 1
ATOM 664 O O . LEU A 1 79 ? 1.761 -0.626 14.538 1.00 88.50 79 LEU A O 1
ATOM 668 N N . GLU A 1 80 ? 3.644 -0.951 13.373 1.00 87.62 80 GLU A N 1
ATOM 669 C CA . GLU A 1 80 ? 4.501 -1.164 14.551 1.00 87.62 80 GLU A CA 1
ATOM 670 C C . GLU A 1 80 ? 4.639 0.094 15.425 1.00 87.62 80 GLU A C 1
ATOM 672 O O . GLU A 1 80 ? 4.837 -0.005 16.639 1.00 87.62 80 GLU A O 1
ATOM 677 N N . ASN A 1 81 ? 4.522 1.279 14.822 1.00 78.44 81 ASN A N 1
ATOM 678 C CA . ASN A 1 81 ? 4.597 2.559 15.525 1.00 78.44 81 ASN A CA 1
ATOM 679 C C . ASN A 1 81 ? 3.248 3.018 16.104 1.00 78.44 81 ASN A C 1
ATOM 681 O O . ASN A 1 81 ? 3.220 3.942 16.922 1.00 78.44 81 ASN A O 1
ATOM 685 N N . VAL A 1 82 ? 2.139 2.374 15.731 1.00 66.75 82 VAL A N 1
ATOM 686 C CA . VAL A 1 82 ? 0.818 2.602 16.330 1.00 66.75 82 VAL A CA 1
ATOM 687 C C . VAL A 1 82 ? 0.701 1.727 17.585 1.00 66.75 82 VAL A C 1
ATOM 689 O O . VAL A 1 82 ? 0.309 0.565 17.515 1.00 66.75 82 VAL A O 1
ATOM 692 N N . LYS A 1 83 ? 1.096 2.283 18.738 1.00 50.69 83 LYS A N 1
ATOM 693 C CA . LYS A 1 83 ? 0.870 1.697 20.072 1.00 50.69 83 LYS A CA 1
ATOM 694 C C . LYS A 1 83 ? -0.495 2.058 20.640 1.00 50.69 83 LYS A C 1
ATOM 696 O O . LYS A 1 83 ? -0.894 3.234 20.493 1.00 50.69 83 LYS A O 1
#

Secondary structure (DSSP, 8-state):
-EEEEEEEEEE---TTT--EEEEEEEEEEE-TTS-EEEEEEEEEEEE--TTS-S-HHHHHHHHHHHHHHHHHHHHHHHHHH--

Foldseek 3Di:
DDKDKDFPDWDFDDQPPFLKIKTKIWIWDADPVRDTPDTDIFIFIFGQDDPDDPDSVVSNVVRVVVRVVVRVVVVVVVVVVVD